Protein AF-S8CX92-F1 (afdb_monomer_lite)

Secondary structure (DSSP, 8-state):
----------PPTTSSHHHHHHHHHHHHHHHHHHHHHHHHTT--HHHHHHHHHIIIIIHHHHHHHHHHHHHHHTT-SHHHHHHHHHHHHHHHHHHHHS-HHHHHHHHHHHHHHHHH-

pLDDT: mean 87.47, std 11.7, range [42.38, 97.62]

Radius of gyration: 27.02 Å; chains: 1; bounding box: 60×30×70 Å

InterPro domains:
  IPR021562 Protein of unknown function DUF3007 [PF11460] (16-111)
  IPR021562 Protein of unknown function DUF3007 [PTHR35734] (5-116)

Organism: NCBI:txid192259

Structure (mmCIF, N/CA/C/O backbone):
data_AF-S8CX92-F1
#
_entry.id   AF-S8CX92-F1
#
loop_
_atom_site.group_PDB
_atom_site.id
_atom_site.type_symbol
_atom_site.label_atom_id
_atom_site.label_alt_id
_atom_site.label_comp_id
_atom_site.label_asym_id
_atom_site.label_entity_id
_atom_site.label_seq_id
_atom_site.pdbx_PDB_ins_code
_atom_site.Cartn_x
_atom_site.Cartn_y
_atom_site.Cartn_z
_atom_site.occupancy
_atom_site.B_iso_or_equiv
_atom_site.auth_seq_id
_atom_site.auth_comp_id
_atom_site.auth_asym_id
_atom_site.auth_atom_id
_atom_site.pdbx_PDB_model_num
ATOM 1 N N . MET A 1 1 ? -6.204 -19.045 41.117 1.00 42.38 1 MET A N 1
ATOM 2 C CA . MET A 1 1 ? -5.283 -18.224 40.301 1.00 42.38 1 MET A CA 1
ATOM 3 C C . MET A 1 1 ? -4.978 -18.985 39.008 1.00 42.38 1 MET A C 1
ATOM 5 O O . MET A 1 1 ? -4.093 -19.826 38.996 1.00 42.38 1 MET A O 1
ATOM 9 N N . LYS A 1 2 ? -5.808 -18.827 37.963 1.00 42.81 2 LYS A N 1
ATOM 10 C CA . LYS A 1 2 ? -5.676 -19.585 36.704 1.00 42.81 2 LYS A CA 1
ATOM 11 C C . LYS A 1 2 ? -4.763 -18.823 35.740 1.00 42.81 2 LYS A C 1
ATOM 13 O O . LYS A 1 2 ? -5.037 -17.679 35.393 1.00 42.81 2 LYS A O 1
ATOM 18 N N . THR A 1 3 ? -3.674 -19.476 35.357 1.00 52.09 3 THR A N 1
ATOM 19 C CA . THR A 1 3 ? -2.633 -19.045 34.421 1.00 52.09 3 THR A CA 1
ATOM 20 C C . THR A 1 3 ? -3.229 -18.493 33.126 1.00 52.09 3 THR A C 1
ATOM 22 O O . THR A 1 3 ? -3.858 -19.229 32.364 1.00 52.09 3 THR A O 1
ATOM 25 N N . LYS A 1 4 ? -3.019 -17.196 32.857 1.00 54.25 4 LYS A N 1
ATOM 26 C CA . LYS A 1 4 ? -3.278 -16.598 31.541 1.00 54.25 4 LYS A CA 1
ATOM 27 C C . LYS A 1 4 ? -2.390 -17.318 30.523 1.00 54.25 4 LYS A C 1
ATOM 29 O O . LYS A 1 4 ? -1.167 -17.277 30.635 1.00 54.25 4 LYS A O 1
ATOM 34 N N . ARG A 1 5 ? -3.003 -18.018 29.565 1.00 58.62 5 ARG A N 1
ATOM 35 C CA . ARG A 1 5 ? -2.295 -18.613 28.424 1.00 58.62 5 ARG A CA 1
ATOM 36 C C . ARG A 1 5 ? -1.519 -17.497 27.722 1.00 58.62 5 ARG A C 1
ATOM 38 O O . ARG A 1 5 ? -2.116 -16.509 27.311 1.00 58.62 5 ARG A O 1
ATOM 45 N N . GLN A 1 6 ? -0.202 -17.659 27.615 1.00 57.94 6 GLN A N 1
ATOM 46 C CA . GLN A 1 6 ? 0.660 -16.819 26.788 1.00 57.94 6 GLN A CA 1
ATOM 47 C C . GLN A 1 6 ? 0.168 -16.922 25.343 1.00 57.94 6 GLN A C 1
ATOM 49 O O . GLN A 1 6 ? 0.392 -17.926 24.666 1.00 57.94 6 GLN A O 1
ATOM 54 N N . GLN A 1 7 ? -0.573 -15.919 24.888 1.00 62.78 7 GLN A N 1
ATOM 55 C CA . GLN A 1 7 ? -1.061 -15.855 23.521 1.00 62.78 7 GLN A CA 1
ATOM 56 C C . GLN A 1 7 ? 0.145 -15.525 22.638 1.00 62.78 7 GLN A C 1
ATOM 58 O O . GLN A 1 7 ? 0.683 -14.423 22.692 1.00 62.78 7 GLN A O 1
ATOM 63 N N . LYS A 1 8 ? 0.644 -16.522 21.900 1.00 62.97 8 LYS A N 1
ATOM 64 C CA . LYS A 1 8 ? 1.798 -16.370 21.009 1.00 62.97 8 LYS A CA 1
ATOM 65 C C . LYS A 1 8 ? 1.433 -15.350 19.928 1.00 62.97 8 LYS A C 1
ATOM 67 O O . LYS A 1 8 ? 0.675 -15.673 19.020 1.00 62.97 8 LYS A O 1
ATOM 72 N N . ILE A 1 9 ? 1.944 -14.125 20.040 1.00 74.25 9 ILE A N 1
ATOM 73 C CA . ILE A 1 9 ? 1.734 -13.079 19.036 1.00 74.25 9 ILE A CA 1
ATOM 74 C C . ILE A 1 9 ? 2.475 -13.511 17.768 1.00 74.25 9 ILE A C 1
ATOM 76 O O . ILE A 1 9 ? 3.704 -13.470 17.704 1.00 74.25 9 ILE A O 1
ATOM 80 N N . THR A 1 10 ? 1.739 -13.985 16.768 1.00 78.31 10 THR A N 1
ATOM 81 C CA . THR A 1 10 ? 2.281 -14.232 15.433 1.00 78.31 10 THR A CA 1
ATOM 82 C C . THR A 1 10 ? 2.345 -12.899 14.703 1.00 78.31 10 THR A C 1
ATOM 84 O O . THR A 1 10 ? 1.311 -12.290 14.444 1.00 78.31 10 THR A O 1
ATOM 87 N N . ILE A 1 11 ? 3.552 -12.426 14.401 1.00 83.56 11 ILE A N 1
ATOM 88 C CA . ILE A 1 11 ? 3.727 -11.203 13.614 1.00 83.56 11 ILE A CA 1
ATOM 89 C C . ILE A 1 11 ? 3.386 -11.525 12.156 1.00 83.56 11 ILE A C 1
ATOM 91 O O . ILE A 1 11 ? 3.980 -12.432 11.569 1.00 83.56 11 ILE A O 1
ATOM 95 N N . SER A 1 12 ? 2.425 -10.793 11.595 1.00 88.44 12 SER A N 1
ATOM 96 C CA . SER A 1 12 ? 2.004 -10.923 10.199 1.00 88.44 12 SER A CA 1
ATOM 97 C C . SER A 1 12 ? 3.098 -10.469 9.228 1.00 88.44 12 SER A C 1
ATOM 99 O O . SER A 1 12 ? 3.931 -9.620 9.558 1.00 88.44 12 SER A O 1
ATOM 101 N N . PHE A 1 13 ? 3.076 -11.020 8.011 1.00 88.44 13 PHE A N 1
ATOM 102 C CA . PHE A 1 13 ? 3.979 -10.614 6.934 1.00 88.44 13 PHE A CA 1
ATOM 103 C C . PHE A 1 13 ? 3.854 -9.110 6.645 1.00 88.44 13 PHE A C 1
ATOM 105 O O . PHE A 1 13 ? 2.749 -8.572 6.606 1.00 88.44 13 PHE A O 1
ATOM 112 N N . GLY A 1 14 ? 4.992 -8.443 6.456 1.00 88.31 14 GLY A N 1
ATOM 113 C CA . GLY A 1 14 ? 5.077 -7.005 6.173 1.00 88.31 14 GLY A CA 1
ATOM 114 C C . GLY A 1 14 ? 5.414 -6.142 7.393 1.00 88.31 14 GLY A C 1
ATOM 115 O O . GLY A 1 14 ? 5.693 -4.958 7.237 1.00 88.31 14 GLY A O 1
ATOM 116 N N . TYR A 1 15 ? 5.459 -6.729 8.594 1.00 90.69 15 TYR A N 1
ATOM 117 C CA . TYR A 1 15 ? 5.774 -6.020 9.844 1.00 90.69 15 TYR A CA 1
ATOM 118 C C . TYR A 1 15 ? 7.162 -6.358 10.410 1.00 90.69 15 TYR A C 1
ATOM 120 O O . TYR A 1 15 ? 7.556 -5.820 11.446 1.00 90.69 15 TYR A O 1
ATOM 128 N N . THR A 1 16 ? 7.933 -7.235 9.753 1.00 94.19 16 THR A N 1
ATOM 129 C CA . THR A 1 16 ? 9.297 -7.585 10.179 1.00 94.19 16 THR A CA 1
ATOM 130 C C . THR A 1 16 ? 10.366 -7.079 9.208 1.00 94.19 16 THR A C 1
ATOM 132 O O . THR A 1 16 ? 10.130 -6.934 8.011 1.00 94.19 16 THR A O 1
ATOM 135 N N . ARG A 1 17 ? 11.593 -6.846 9.706 1.00 95.00 17 ARG A N 1
ATOM 136 C CA . ARG A 1 17 ? 12.726 -6.349 8.892 1.00 95.00 17 ARG A CA 1
ATOM 137 C C . ARG A 1 17 ? 13.043 -7.254 7.697 1.00 95.00 17 ARG A C 1
ATOM 139 O O . ARG A 1 17 ? 13.360 -6.762 6.620 1.00 95.00 17 ARG A O 1
ATOM 146 N N . LYS A 1 18 ? 12.942 -8.573 7.886 1.00 94.62 18 LYS A N 1
ATOM 147 C CA . LYS A 1 18 ? 13.137 -9.556 6.811 1.00 94.62 18 LYS A CA 1
ATOM 148 C C . LYS A 1 18 ? 12.084 -9.407 5.710 1.00 94.62 18 LYS A C 1
ATOM 150 O O . LYS A 1 18 ? 12.431 -9.550 4.547 1.00 94.62 18 LYS A O 1
ATOM 155 N N . ASP A 1 19 ? 10.843 -9.066 6.056 1.00 94.44 19 ASP A N 1
ATOM 156 C CA . ASP A 1 19 ? 9.768 -8.912 5.074 1.00 94.44 19 ASP A CA 1
ATOM 157 C C . ASP A 1 19 ? 10.013 -7.669 4.218 1.00 94.44 19 ASP A C 1
ATOM 159 O O . ASP A 1 19 ? 9.858 -7.728 3.005 1.00 94.44 19 ASP A O 1
ATOM 163 N N . VAL A 1 20 ? 10.494 -6.575 4.825 1.00 94.25 20 VAL A N 1
ATOM 164 C CA . VAL A 1 20 ? 10.900 -5.364 4.089 1.00 94.25 20 VAL A CA 1
ATOM 165 C C . VAL A 1 20 ? 11.998 -5.684 3.073 1.00 94.25 20 VAL A C 1
ATOM 167 O O . VAL A 1 20 ? 11.907 -5.272 1.917 1.00 94.25 20 VAL A O 1
ATOM 170 N N . LEU A 1 21 ? 13.010 -6.460 3.474 1.00 95.94 21 LEU A N 1
ATOM 171 C CA . LEU A 1 21 ? 14.074 -6.891 2.562 1.00 95.94 21 LEU A CA 1
ATOM 172 C C . LEU A 1 21 ? 13.543 -7.807 1.452 1.00 95.94 21 LEU A C 1
ATOM 174 O O . LEU A 1 21 ? 13.891 -7.612 0.291 1.00 95.94 21 LEU A O 1
ATOM 178 N N . LEU A 1 22 ? 12.677 -8.768 1.783 1.00 96.62 22 LEU A N 1
ATOM 179 C CA . LEU A 1 22 ? 12.073 -9.676 0.805 1.00 96.62 22 LEU A CA 1
ATOM 180 C C . LEU A 1 22 ? 11.223 -8.927 -0.225 1.00 96.62 22 LEU A C 1
ATOM 182 O O . LEU A 1 22 ? 11.329 -9.212 -1.414 1.00 96.62 22 LEU A O 1
ATOM 186 N N . ILE A 1 23 ? 10.425 -7.950 0.208 1.00 95.19 23 ILE A N 1
ATOM 187 C CA . ILE A 1 23 ? 9.615 -7.115 -0.685 1.00 95.19 23 ILE A CA 1
ATOM 188 C C . ILE A 1 23 ? 10.519 -6.254 -1.570 1.00 95.19 23 ILE A C 1
ATOM 190 O O . ILE A 1 23 ? 10.305 -6.206 -2.778 1.00 95.19 23 ILE A O 1
ATOM 194 N N . GLY A 1 24 ? 11.549 -5.613 -1.007 1.00 94.50 24 GLY A N 1
ATOM 195 C CA . GLY A 1 24 ? 12.477 -4.780 -1.778 1.00 94.50 24 GLY A CA 1
ATOM 196 C C . GLY A 1 24 ? 13.232 -5.568 -2.852 1.00 94.50 24 GLY A C 1
ATOM 197 O O . GLY A 1 24 ? 13.293 -5.150 -4.011 1.00 94.50 24 GLY A O 1
ATOM 198 N N . ILE A 1 25 ? 13.752 -6.746 -2.492 1.00 97.44 25 ILE A N 1
ATOM 199 C CA . ILE A 1 25 ? 14.418 -7.651 -3.438 1.00 97.44 25 ILE A CA 1
ATOM 200 C C . ILE A 1 25 ?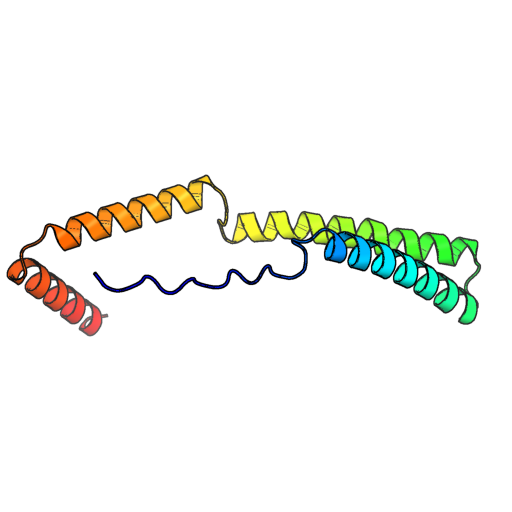 13.414 -8.162 -4.473 1.00 97.44 25 ILE A C 1
ATOM 202 O O . ILE A 1 25 ? 13.692 -8.101 -5.668 1.00 97.44 25 ILE A O 1
ATOM 206 N N . GLY A 1 26 ? 12.235 -8.612 -4.038 1.00 96.44 26 GLY A N 1
AT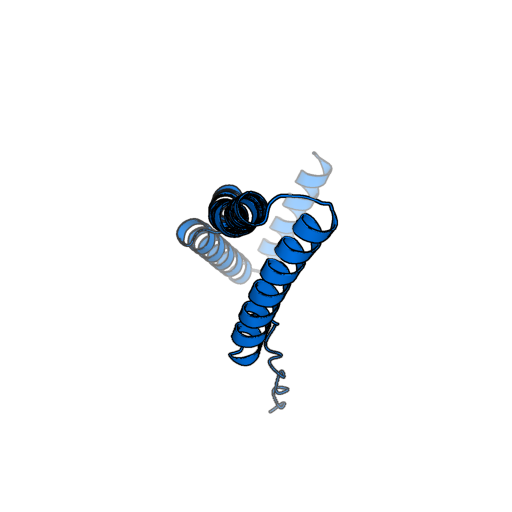OM 207 C CA . GLY A 1 26 ? 11.187 -9.117 -4.923 1.00 96.44 26 GLY A CA 1
ATOM 208 C C . GLY A 1 26 ? 10.739 -8.083 -5.953 1.00 96.44 26 GLY A C 1
ATOM 209 O O . GLY A 1 26 ? 10.652 -8.398 -7.136 1.00 96.44 26 GLY A O 1
ATOM 210 N N . LEU A 1 27 ? 10.538 -6.832 -5.534 1.00 95.50 27 LEU A N 1
ATOM 211 C CA . LEU A 1 27 ? 10.172 -5.729 -6.422 1.00 95.50 27 LEU A CA 1
ATOM 212 C C . LEU A 1 27 ? 11.287 -5.411 -7.429 1.00 95.50 27 LEU A C 1
ATOM 214 O O . LEU A 1 27 ? 11.010 -5.181 -8.605 1.00 95.50 27 LEU A O 1
ATOM 218 N N . THR A 1 28 ? 12.546 -5.446 -6.986 1.00 95.19 28 THR A N 1
ATOM 219 C CA . THR A 1 28 ? 13.707 -5.221 -7.860 1.00 95.19 28 THR A CA 1
ATOM 220 C C . THR A 1 28 ? 13.812 -6.316 -8.920 1.00 95.19 28 THR A C 1
ATOM 222 O O . THR A 1 28 ? 13.918 -6.021 -10.110 1.00 95.19 28 THR A O 1
ATOM 225 N N . VAL A 1 29 ? 13.720 -7.583 -8.505 1.00 97.62 29 VAL A N 1
ATOM 226 C CA . VAL A 1 29 ? 13.738 -8.735 -9.415 1.00 97.62 29 VAL A CA 1
ATOM 227 C C . VAL A 1 29 ? 12.559 -8.673 -10.383 1.00 97.62 29 VAL A C 1
ATOM 229 O O . VAL A 1 29 ? 12.753 -8.901 -11.572 1.00 97.62 29 VAL A O 1
ATOM 232 N N . ALA A 1 30 ? 11.364 -8.306 -9.915 1.00 96.38 30 ALA A N 1
ATOM 233 C CA . ALA A 1 30 ? 10.191 -8.144 -10.769 1.00 96.38 30 ALA A CA 1
ATOM 234 C C . ALA A 1 30 ? 10.395 -7.058 -11.839 1.00 96.38 30 ALA A C 1
ATOM 236 O O . ALA A 1 30 ? 10.053 -7.278 -12.998 1.00 96.38 30 ALA A O 1
ATOM 237 N N . GLY A 1 31 ? 10.996 -5.917 -11.485 1.00 95.88 31 GLY A N 1
ATOM 238 C CA . GLY A 1 31 ? 11.311 -4.858 -12.447 1.00 95.88 31 GLY A CA 1
ATOM 239 C C . GLY A 1 31 ? 12.333 -5.284 -13.498 1.00 95.88 31 GLY A C 1
ATOM 240 O O . GLY A 1 31 ? 12.127 -5.049 -14.688 1.00 95.88 31 GLY A O 1
ATOM 241 N N . VAL A 1 32 ? 13.401 -5.971 -13.080 1.00 95.88 32 VAL A N 1
ATOM 242 C CA . VAL A 1 32 ? 14.403 -6.523 -14.006 1.00 95.88 32 VAL A CA 1
ATOM 243 C C . VAL A 1 32 ? 13.773 -7.574 -14.919 1.00 95.88 32 VAL A C 1
ATOM 245 O O . VAL A 1 32 ? 13.936 -7.497 -16.132 1.00 95.88 32 VAL A O 1
ATOM 248 N N . ALA A 1 33 ? 13.002 -8.508 -14.359 1.00 96.94 33 ALA A N 1
ATOM 249 C CA . ALA A 1 33 ? 12.319 -9.547 -15.121 1.00 96.94 33 ALA A CA 1
ATOM 250 C C . ALA A 1 33 ? 11.332 -8.957 -16.138 1.00 96.94 33 ALA A C 1
ATOM 252 O O . ALA A 1 33 ? 11.278 -9.418 -17.274 1.00 96.94 33 ALA A O 1
ATOM 253 N N . MET A 1 34 ? 10.594 -7.909 -15.763 1.00 96.25 34 MET A N 1
ATOM 254 C CA . MET A 1 34 ? 9.686 -7.206 -16.670 1.00 96.25 34 MET A CA 1
ATOM 255 C C . MET A 1 34 ? 10.445 -6.528 -17.815 1.00 96.25 34 MET A C 1
ATOM 257 O O . MET A 1 34 ? 10.055 -6.687 -18.970 1.00 96.25 34 MET A O 1
ATOM 261 N N . LYS A 1 35 ? 11.551 -5.828 -17.520 1.00 96.38 35 LYS A N 1
ATOM 262 C CA . LYS A 1 35 ? 12.405 -5.210 -18.548 1.00 96.38 35 LYS A CA 1
ATOM 263 C C . LYS A 1 35 ? 12.952 -6.259 -19.514 1.00 96.38 35 LYS A C 1
ATOM 265 O O . LYS A 1 35 ? 12.774 -6.126 -20.719 1.00 96.38 35 LYS A O 1
ATOM 270 N N . SER A 1 36 ? 13.568 -7.317 -18.989 1.00 95.94 36 SER A N 1
ATOM 271 C CA . SER A 1 36 ? 14.131 -8.398 -19.802 1.00 95.94 36 SER A CA 1
ATOM 272 C C . SER A 1 36 ? 13.063 -9.145 -20.603 1.00 95.94 36 SER A C 1
ATOM 274 O O . SER A 1 36 ? 13.315 -9.528 -21.739 1.00 95.94 36 SER A O 1
ATOM 276 N N . GLY A 1 37 ? 11.859 -9.318 -20.050 1.00 96.25 37 GLY A N 1
ATOM 277 C CA . GLY A 1 37 ? 10.723 -9.896 -20.767 1.00 96.25 37 GLY A CA 1
ATOM 278 C C . GLY A 1 37 ? 10.268 -9.030 -21.943 1.00 96.25 37 GLY A C 1
ATOM 279 O O . GLY A 1 37 ? 10.037 -9.553 -23.027 1.00 96.25 37 GLY A O 1
ATOM 280 N N . LEU A 1 38 ? 10.193 -7.709 -21.761 1.00 96.25 38 LEU A N 1
ATOM 281 C CA . LEU A 1 38 ? 9.870 -6.766 -22.839 1.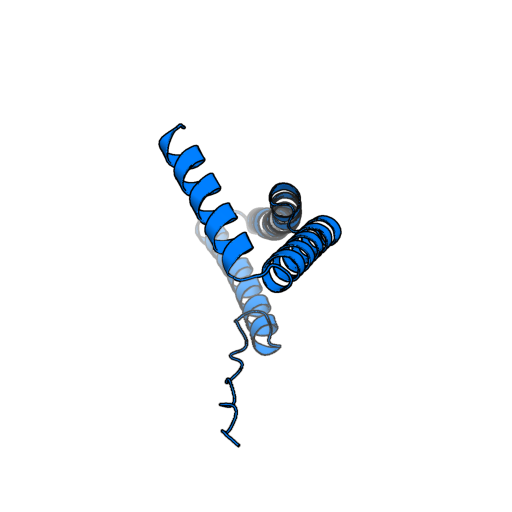00 96.25 38 LEU A CA 1
ATOM 282 C C . LEU A 1 38 ? 10.945 -6.765 -23.936 1.00 96.25 38 LEU A C 1
ATOM 284 O O . LEU A 1 38 ? 10.611 -6.825 -25.117 1.00 96.25 38 LEU A O 1
ATOM 288 N N . GLU A 1 39 ? 12.222 -6.760 -23.557 1.00 96.19 39 GLU A N 1
ATOM 289 C CA . GLU A 1 39 ? 13.341 -6.846 -24.506 1.00 96.19 39 GLU A CA 1
ATOM 290 C C . GLU A 1 39 ? 13.330 -8.162 -25.291 1.00 96.19 39 GLU A C 1
ATOM 292 O O . GLU A 1 39 ? 13.539 -8.161 -26.502 1.00 96.19 39 GLU A O 1
ATOM 297 N N . TYR A 1 40 ? 13.015 -9.284 -24.635 1.00 95.94 40 TYR A N 1
ATOM 298 C CA . TYR A 1 40 ? 12.873 -10.584 -25.296 1.00 95.94 40 TYR A CA 1
ATOM 299 C C . TYR A 1 40 ? 11.747 -10.597 -26.341 1.00 95.94 40 TYR A C 1
ATOM 301 O O . TYR A 1 40 ? 11.862 -11.256 -27.371 1.00 95.94 40 TYR A O 1
ATOM 309 N N . LEU A 1 41 ? 10.678 -9.831 -26.109 1.00 95.75 41 LEU A N 1
ATOM 310 C CA . LEU A 1 41 ? 9.582 -9.639 -27.063 1.00 95.75 41 LEU A CA 1
ATOM 311 C C . LEU A 1 41 ? 9.923 -8.645 -28.192 1.00 95.75 41 LEU A C 1
ATOM 313 O O . LEU A 1 41 ? 9.073 -8.374 -29.038 1.00 95.75 41 LEU A O 1
ATOM 317 N N . GLY A 1 42 ? 11.152 -8.119 -28.230 1.00 94.25 42 GLY A N 1
ATOM 318 C CA . GLY A 1 42 ? 11.646 -7.227 -29.280 1.00 94.25 42 GLY A CA 1
ATOM 319 C C . GLY A 1 42 ? 11.420 -5.738 -29.015 1.00 94.25 42 GLY A C 1
ATOM 320 O O . GLY A 1 42 ? 11.591 -4.933 -29.929 1.00 94.25 42 GLY A O 1
ATOM 321 N N . VAL A 1 43 ? 11.034 -5.352 -27.794 1.00 95.81 43 VAL A N 1
ATOM 322 C CA . VAL A 1 43 ? 10.930 -3.936 -27.411 1.00 95.81 43 VAL A CA 1
ATOM 323 C C . VAL A 1 43 ? 12.330 -3.352 -27.235 1.00 95.81 43 VAL A C 1
ATOM 325 O O . VAL A 1 43 ? 13.193 -3.963 -26.605 1.00 95.81 43 VAL A O 1
ATOM 328 N N . ASP A 1 44 ? 12.548 -2.147 -27.762 1.00 96.44 44 ASP A N 1
ATOM 329 C CA . ASP A 1 44 ? 13.809 -1.427 -27.591 1.00 96.44 44 ASP A CA 1
ATOM 330 C C . ASP A 1 44 ? 14.150 -1.231 -26.092 1.00 96.44 44 ASP A C 1
ATOM 332 O O . ASP A 1 44 ? 13.259 -0.877 -25.310 1.00 96.44 44 ASP A O 1
ATOM 336 N N . PRO 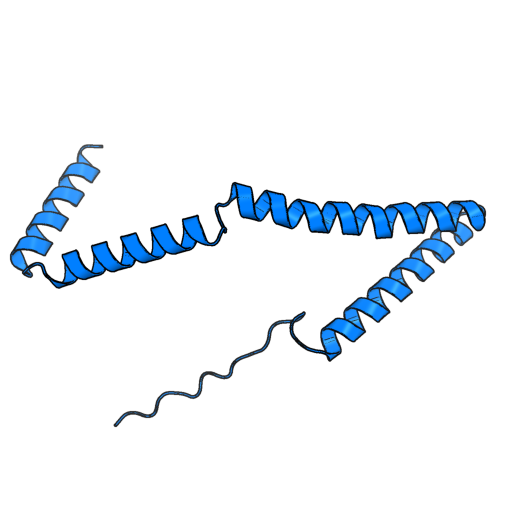A 1 45 ? 15.417 -1.406 -25.665 1.00 94.06 45 PRO A N 1
ATOM 337 C CA . PRO A 1 45 ? 15.802 -1.316 -24.255 1.00 94.06 45 PRO A CA 1
ATOM 338 C C . PRO A 1 45 ? 15.431 0.002 -23.561 1.00 94.06 45 PRO A C 1
ATOM 340 O O . PRO A 1 45 ? 15.103 0.000 -22.369 1.00 94.06 45 PRO A O 1
ATOM 343 N N . LEU A 1 46 ? 15.466 1.133 -24.279 1.00 95.44 46 LEU A N 1
ATOM 344 C CA . LEU A 1 46 ? 15.102 2.436 -23.721 1.00 95.44 46 LEU A CA 1
ATOM 345 C C . LEU A 1 46 ? 13.589 2.519 -23.496 1.00 95.44 46 LEU A C 1
ATOM 347 O O . LEU A 1 46 ? 13.132 2.967 -22.442 1.00 95.44 46 LEU A O 1
ATOM 351 N N . GLN A 1 47 ? 12.803 2.038 -24.460 1.00 95.50 47 GLN A N 1
ATOM 352 C CA . GLN A 1 47 ? 11.346 1.982 -24.335 1.00 95.50 47 GLN A CA 1
ATOM 353 C C . GLN A 1 47 ? 10.905 0.996 -23.248 1.00 95.50 47 GLN A C 1
ATOM 355 O O . GLN A 1 47 ? 10.039 1.334 -22.439 1.00 95.50 47 GLN A O 1
ATOM 360 N N . ALA A 1 48 ? 11.534 -0.179 -23.171 1.00 95.94 48 ALA A N 1
ATOM 361 C CA . ALA A 1 48 ? 11.277 -1.171 -22.130 1.00 95.94 48 ALA A CA 1
ATOM 362 C C . ALA A 1 48 ? 11.523 -0.585 -20.730 1.00 95.94 48 ALA A C 1
ATOM 364 O O . ALA A 1 48 ? 10.696 -0.756 -19.834 1.00 95.94 48 ALA A O 1
ATOM 365 N N . GLY A 1 49 ? 12.609 0.177 -20.557 1.00 94.81 49 GLY A N 1
ATOM 366 C CA . GLY A 1 49 ? 12.890 0.904 -19.317 1.00 94.81 49 GLY A CA 1
ATOM 367 C C . GLY A 1 49 ? 11.781 1.890 -18.933 1.00 94.81 49 GLY A C 1
ATOM 368 O O . GLY A 1 49 ? 11.303 1.864 -17.798 1.00 94.81 49 GLY A O 1
ATOM 369 N N . ASN A 1 50 ? 11.316 2.705 -19.883 1.00 95.94 50 ASN A N 1
ATOM 370 C CA . ASN A 1 50 ? 10.240 3.673 -19.643 1.00 95.94 50 ASN A CA 1
ATOM 371 C C . ASN A 1 50 ? 8.920 2.996 -19.248 1.00 95.94 50 ASN A C 1
ATOM 373 O O . ASN A 1 50 ? 8.237 3.467 -18.339 1.00 95.94 50 ASN A O 1
ATOM 377 N N . VAL A 1 51 ? 8.570 1.882 -19.900 1.00 95.50 51 VAL A N 1
ATOM 378 C CA . VAL A 1 51 ? 7.362 1.108 -19.574 1.00 95.50 51 VAL A CA 1
ATOM 379 C C . VAL A 1 51 ? 7.449 0.548 -18.159 1.00 95.50 51 VAL A C 1
ATOM 381 O O . VAL A 1 51 ? 6.509 0.714 -17.384 1.00 95.50 51 VAL A O 1
ATOM 384 N N . VAL A 1 52 ? 8.579 -0.060 -17.789 1.00 95.81 52 VAL A N 1
ATOM 385 C CA . VAL A 1 52 ? 8.789 -0.599 -16.435 1.00 95.81 52 VAL A CA 1
ATOM 386 C C . VAL A 1 52 ? 8.699 0.508 -15.388 1.00 95.81 52 VAL 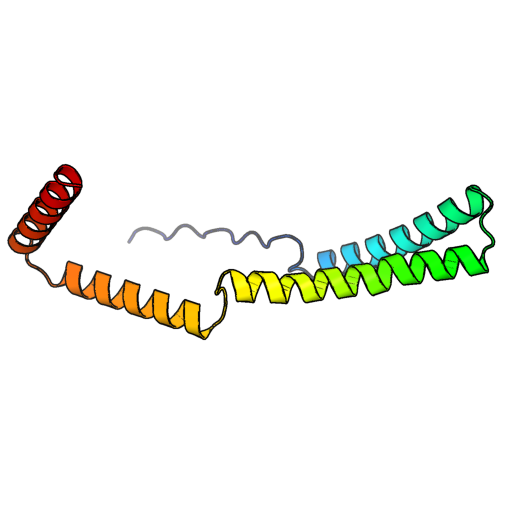A C 1
ATOM 388 O O . VAL A 1 52 ? 8.037 0.329 -14.366 1.00 95.81 52 VAL A O 1
ATOM 391 N N . GLN A 1 53 ? 9.310 1.667 -15.646 1.00 94.31 53 GLN A N 1
ATOM 392 C CA . GLN A 1 53 ? 9.227 2.816 -14.748 1.00 94.31 53 GLN A CA 1
ATOM 393 C C . GLN A 1 53 ? 7.787 3.305 -14.592 1.00 94.31 53 GLN A C 1
ATOM 395 O O . GLN A 1 53 ? 7.347 3.534 -13.466 1.00 94.31 53 GLN A O 1
ATOM 400 N N . LEU A 1 54 ? 7.047 3.442 -15.695 1.00 95.69 54 LEU A N 1
ATOM 401 C CA . LEU A 1 54 ? 5.647 3.843 -15.651 1.00 95.69 54 LEU A CA 1
ATOM 402 C C . LEU A 1 54 ? 4.845 2.826 -14.839 1.00 95.69 54 LEU A C 1
ATOM 404 O O . LEU A 1 54 ? 4.226 3.201 -13.855 1.00 95.69 54 LEU A O 1
ATOM 408 N N . VAL A 1 55 ? 4.919 1.537 -15.161 1.00 95.44 55 VAL A N 1
ATOM 409 C CA . VAL A 1 55 ? 4.150 0.497 -14.464 1.00 95.44 55 VAL A CA 1
ATOM 410 C C . VAL A 1 55 ? 4.480 0.441 -12.973 1.00 95.44 55 VAL A C 1
ATOM 412 O O . VAL A 1 55 ? 3.565 0.465 -12.152 1.00 95.44 55 VAL A O 1
ATOM 415 N N . LEU A 1 56 ? 5.760 0.396 -12.599 1.00 94.69 56 LEU A N 1
ATOM 416 C CA . LEU A 1 56 ? 6.144 0.252 -11.196 1.00 94.69 56 LEU A CA 1
ATOM 417 C C . LEU A 1 56 ? 5.908 1.536 -10.403 1.00 94.69 56 LEU A C 1
ATOM 419 O O . LEU A 1 56 ? 5.268 1.488 -9.358 1.00 94.69 56 LEU A O 1
ATOM 423 N N . VAL A 1 57 ? 6.382 2.691 -10.873 1.00 93.38 57 VAL A N 1
ATOM 424 C CA . VAL A 1 57 ? 6.287 3.941 -10.101 1.00 93.38 57 VAL A CA 1
ATOM 425 C C . VAL A 1 57 ? 4.857 4.464 -10.095 1.00 93.38 57 VAL A C 1
ATOM 427 O O . VAL A 1 57 ? 4.324 4.775 -9.028 1.00 93.38 57 VAL A O 1
ATOM 430 N N . PHE A 1 58 ? 4.209 4.537 -11.260 1.00 94.94 58 PHE A N 1
ATOM 431 C CA . PHE A 1 58 ? 2.830 5.012 -11.335 1.00 94.94 58 PHE A CA 1
ATOM 432 C C . PHE A 1 58 ? 1.880 4.008 -10.685 1.00 94.94 58 PHE A C 1
ATOM 434 O O . PHE A 1 58 ? 1.033 4.410 -9.892 1.00 94.94 58 PHE A O 1
ATOM 441 N N . GLY A 1 59 ? 2.061 2.707 -10.931 1.00 94.94 59 GLY A N 1
ATOM 442 C CA . GLY A 1 59 ? 1.245 1.659 -10.318 1.00 94.94 59 GLY A CA 1
ATOM 443 C C . GLY A 1 59 ? 1.343 1.649 -8.793 1.00 94.94 59 GLY A C 1
ATOM 444 O O . GLY A 1 59 ? 0.312 1.621 -8.122 1.00 94.94 59 GLY A O 1
ATOM 445 N N . LEU A 1 60 ? 2.551 1.757 -8.228 1.00 94.88 60 LEU A N 1
ATOM 446 C CA . LEU A 1 60 ? 2.728 1.874 -6.776 1.00 94.88 60 LEU A CA 1
ATOM 447 C C . LEU A 1 60 ? 2.135 3.171 -6.228 1.00 94.88 60 LEU A C 1
ATOM 449 O O . LEU A 1 60 ? 1.522 3.148 -5.167 1.00 94.88 60 LEU A O 1
ATOM 453 N N . THR A 1 61 ? 2.277 4.287 -6.943 1.00 95.62 61 THR A N 1
ATOM 454 C CA . THR A 1 61 ? 1.722 5.580 -6.518 1.00 95.62 61 THR A CA 1
ATOM 455 C C . THR A 1 61 ? 0.197 5.543 -6.482 1.00 95.62 61 THR A C 1
ATOM 457 O O . THR A 1 61 ? -0.407 5.879 -5.466 1.00 95.62 61 THR A O 1
ATOM 460 N N . VAL A 1 62 ? -0.434 5.078 -7.563 1.00 96.44 62 VAL A N 1
ATOM 461 C CA . VAL A 1 62 ? -1.892 4.928 -7.654 1.00 96.44 62 VAL A CA 1
ATOM 462 C C . VAL A 1 62 ? -2.387 3.916 -6.626 1.00 96.44 62 VAL A C 1
ATOM 464 O O . VAL A 1 62 ? -3.339 4.201 -5.904 1.00 96.44 62 VAL A O 1
ATOM 467 N N . GLY A 1 63 ? -1.714 2.770 -6.501 1.00 95.19 63 GLY A N 1
ATOM 468 C CA . GLY A 1 63 ? -2.020 1.764 -5.489 1.00 95.19 63 GLY A CA 1
ATOM 469 C C . GLY A 1 63 ? -1.954 2.346 -4.078 1.00 95.19 63 GLY A C 1
ATOM 470 O O . GLY A 1 63 ? -2.908 2.218 -3.315 1.00 95.19 63 GLY A O 1
ATOM 471 N N . TRP A 1 64 ? -0.889 3.072 -3.747 1.00 94.44 64 TRP A N 1
ATOM 472 C CA . TRP A 1 64 ? -0.721 3.693 -2.437 1.00 94.44 64 TRP A CA 1
ATOM 473 C C . TRP A 1 64 ? -1.782 4.761 -2.150 1.00 94.44 64 TRP A C 1
ATOM 475 O O . TRP A 1 64 ? -2.411 4.722 -1.092 1.00 94.44 64 TRP A O 1
ATOM 485 N N . ILE A 1 65 ? -2.062 5.658 -3.098 1.00 96.38 65 ILE A N 1
ATOM 486 C CA . ILE A 1 65 ? -3.108 6.684 -2.952 1.00 96.38 65 ILE A CA 1
ATOM 487 C C . ILE A 1 65 ? -4.493 6.040 -2.827 1.00 96.38 65 ILE A C 1
ATOM 489 O O . ILE A 1 65 ? -5.302 6.482 -2.010 1.00 96.38 65 ILE A O 1
ATOM 493 N N . SER A 1 66 ? -4.763 4.960 -3.566 1.00 95.75 66 SER A N 1
ATOM 494 C CA . SER A 1 66 ? -6.039 4.246 -3.466 1.00 95.75 66 SER A CA 1
ATOM 495 C C . SER A 1 66 ? -6.307 3.758 -2.040 1.00 95.75 66 SER A C 1
ATOM 497 O O . SER A 1 66 ? -7.437 3.862 -1.568 1.00 95.75 66 SER A O 1
ATOM 499 N N . THR A 1 67 ? -5.269 3.351 -1.292 1.00 93.75 67 THR A N 1
ATOM 500 C CA . THR A 1 67 ? -5.425 2.964 0.123 1.00 93.75 67 THR A CA 1
ATOM 501 C C . THR A 1 67 ? -5.950 4.109 0.988 1.00 93.75 67 THR A C 1
ATOM 503 O O . THR A 1 67 ? -6.655 3.875 1.967 1.00 93.75 67 THR A O 1
ATOM 506 N N . TYR A 1 68 ? -5.625 5.361 0.655 1.00 91.56 68 TYR A N 1
ATOM 507 C CA . TYR A 1 68 ? -6.166 6.522 1.353 1.00 91.56 68 TYR A CA 1
ATOM 508 C C . TYR A 1 68 ? -7.649 6.705 1.032 1.00 91.56 68 TYR A C 1
ATOM 510 O O . TYR A 1 68 ? -8.450 6.852 1.951 1.00 91.56 68 TYR A O 1
ATOM 518 N N . ILE A 1 69 ? -8.019 6.613 -0.249 1.00 93.31 69 ILE A N 1
ATOM 519 C CA . ILE A 1 69 ? -9.414 6.729 -0.693 1.00 93.31 69 ILE A CA 1
ATOM 520 C C . ILE A 1 69 ? -10.282 5.670 -0.004 1.00 93.31 69 ILE A C 1
ATOM 522 O O . ILE A 1 69 ? -11.283 6.023 0.611 1.00 93.31 69 ILE A O 1
ATOM 526 N N . PHE A 1 70 ? -9.869 4.397 -0.012 1.00 92.50 70 PHE A N 1
ATOM 527 C CA . PHE A 1 70 ? -10.622 3.321 0.642 1.00 92.50 70 PHE A CA 1
ATOM 528 C C . PHE A 1 70 ? -10.795 3.543 2.147 1.00 92.50 70 PHE A C 1
ATOM 530 O O . PHE A 1 70 ? -11.899 3.382 2.663 1.00 92.50 70 PHE A O 1
ATOM 537 N N . ARG A 1 71 ? -9.741 3.967 2.857 1.00 91.06 71 ARG A N 1
ATOM 538 C CA . ARG A 1 71 ? -9.840 4.270 4.294 1.00 91.06 71 ARG A CA 1
ATOM 539 C C . ARG A 1 71 ? -10.812 5.411 4.580 1.00 91.06 71 ARG A C 1
ATOM 541 O O . ARG A 1 71 ? -11.572 5.338 5.543 1.00 91.06 71 ARG A O 1
ATOM 548 N N . VAL A 1 72 ? -10.803 6.452 3.748 1.00 90.31 72 VAL A N 1
ATOM 549 C CA . VAL A 1 72 ? -11.734 7.581 3.873 1.00 90.31 72 VAL A CA 1
ATOM 550 C C . VAL A 1 72 ? -13.168 7.134 3.588 1.00 90.31 72 VAL A C 1
ATOM 552 O O . VAL A 1 72 ? -14.052 7.398 4.401 1.00 90.31 72 VAL A O 1
ATOM 555 N N . SER A 1 73 ? -13.404 6.408 2.492 1.00 89.62 73 SER A 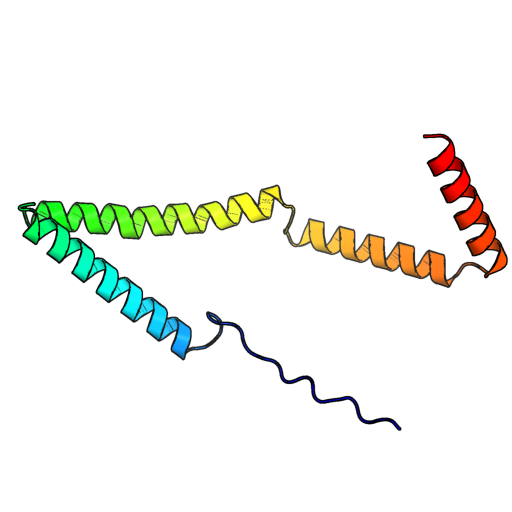N 1
ATOM 556 C CA . SER A 1 73 ? -14.731 5.899 2.122 1.00 89.62 73 SER A CA 1
ATOM 557 C C . SER A 1 73 ? -15.323 4.969 3.183 1.00 89.62 73 SER A C 1
ATOM 559 O O . SER A 1 73 ? -16.499 5.095 3.516 1.00 89.62 73 SER A O 1
ATOM 561 N N . ASN A 1 74 ? -14.505 4.095 3.774 1.00 89.31 74 ASN A N 1
ATOM 562 C CA . ASN A 1 74 ? -14.929 3.169 4.827 1.00 89.31 74 ASN A CA 1
ATOM 563 C C . ASN A 1 74 ? -14.995 3.812 6.223 1.00 89.31 74 ASN A C 1
ATOM 565 O O . ASN A 1 74 ? -15.275 3.123 7.204 1.00 89.31 74 ASN A O 1
ATOM 569 N N . LYS A 1 75 ? -14.731 5.122 6.344 1.00 84.19 75 LYS A N 1
ATOM 570 C CA . LYS A 1 75 ? -14.643 5.837 7.629 1.00 84.19 75 LYS A CA 1
ATOM 571 C C . LYS A 1 75 ? -13.663 5.184 8.615 1.00 84.19 75 LYS A C 1
ATOM 573 O O . LYS A 1 75 ? -13.815 5.310 9.829 1.00 84.19 75 LYS A O 1
ATOM 578 N N . GLU A 1 76 ? -12.612 4.541 8.115 1.00 80.50 76 GLU A N 1
ATOM 579 C CA . GLU A 1 76 ? -11.498 4.017 8.915 1.00 80.50 76 GLU A CA 1
ATOM 580 C C . GLU A 1 76 ? -10.509 5.134 9.266 1.00 80.50 76 GLU A C 1
ATOM 582 O O . GLU A 1 76 ? -9.294 5.020 9.104 1.00 80.50 76 GLU A O 1
ATOM 587 N N . MET A 1 77 ? -11.057 6.263 9.708 1.00 87.56 77 MET A N 1
ATOM 588 C CA . MET A 1 77 ? -10.317 7.442 10.126 1.00 87.56 77 MET A CA 1
ATOM 589 C C . MET A 1 77 ? -10.408 7.600 11.631 1.00 87.56 77 MET A C 1
ATOM 591 O O . MET A 1 77 ? -11.422 7.260 12.239 1.00 87.56 77 MET A O 1
ATOM 595 N N . THR A 1 78 ? -9.354 8.166 12.215 1.00 87.56 78 THR A N 1
ATOM 596 C CA . THR A 1 78 ? -9.165 8.241 13.666 1.00 87.56 78 THR A CA 1
ATOM 597 C C . THR A 1 78 ? -10.396 8.777 14.392 1.00 87.56 78 THR A C 1
ATOM 599 O O . THR A 1 78 ? -10.872 8.133 15.316 1.00 87.56 78 THR A O 1
ATOM 602 N N . TYR A 1 79 ? -10.966 9.900 13.945 1.00 87.69 79 TYR A N 1
ATOM 603 C CA . TYR A 1 79 ? -12.138 10.490 14.600 1.00 87.69 79 TYR A CA 1
ATOM 604 C C . TYR A 1 79 ? -13.395 9.612 14.493 1.00 87.69 79 TYR A C 1
ATOM 606 O O . TYR A 1 79 ? -14.090 9.405 15.482 1.00 87.69 79 TYR A O 1
ATOM 614 N N . ALA A 1 80 ? -13.675 9.057 13.312 1.00 86.19 80 ALA A N 1
ATOM 615 C CA . ALA A 1 80 ? -14.850 8.213 13.102 1.00 86.19 80 ALA A CA 1
ATOM 616 C C . ALA A 1 80 ? -14.766 6.890 13.884 1.00 86.19 80 ALA A C 1
ATOM 618 O O . ALA A 1 80 ? -15.781 6.410 14.384 1.00 86.19 80 ALA A O 1
ATOM 619 N N . GLN A 1 81 ? -13.564 6.320 14.016 1.00 87.75 81 GLN A N 1
ATOM 620 C CA . GLN A 1 81 ? -13.317 5.157 14.870 1.00 87.75 81 GLN A CA 1
ATOM 621 C C . GLN A 1 81 ? -13.470 5.516 16.349 1.00 87.75 81 GLN A C 1
ATOM 623 O O . GLN A 1 81 ? -14.216 4.855 17.058 1.00 87.75 81 GLN A O 1
ATOM 628 N N . GLN A 1 82 ? -12.844 6.605 16.798 1.00 90.12 82 GLN A N 1
ATOM 629 C CA . GLN A 1 82 ? -12.944 7.063 18.185 1.00 90.12 82 GLN A CA 1
ATOM 630 C C . GLN A 1 82 ? -14.386 7.339 18.614 1.00 90.12 82 GLN A C 1
ATOM 632 O O . GLN A 1 82 ? -14.760 6.969 19.724 1.00 90.12 82 GLN A O 1
ATOM 637 N N . LEU A 1 83 ? -15.185 7.980 17.754 1.00 92.38 83 LEU A N 1
ATOM 638 C CA . LEU A 1 83 ? -16.586 8.269 18.043 1.00 92.38 83 LEU A CA 1
ATOM 639 C C . LEU A 1 83 ? -17.399 6.979 18.192 1.00 92.38 83 LEU A C 1
ATOM 641 O O . LEU A 1 83 ? -18.068 6.809 19.205 1.00 92.38 83 LEU A O 1
ATOM 645 N N . ARG A 1 84 ? -17.273 6.044 17.243 1.00 89.56 84 ARG A N 1
ATOM 646 C CA . ARG A 1 84 ? -17.918 4.724 17.326 1.00 89.56 84 ARG A CA 1
ATOM 647 C C . ARG A 1 84 ? -17.519 3.963 18.587 1.00 89.56 84 ARG A C 1
ATOM 649 O O . ARG A 1 84 ? -18.386 3.474 19.299 1.00 89.56 84 ARG A O 1
ATOM 656 N N . ASP A 1 85 ? -16.223 3.895 18.880 1.00 92.56 85 ASP A N 1
ATOM 657 C CA . ASP A 1 85 ? -15.710 3.183 20.052 1.00 92.56 85 ASP A CA 1
ATOM 658 C C . ASP A 1 85 ? -16.204 3.825 21.358 1.00 92.56 85 ASP A C 1
ATOM 660 O O . ASP A 1 85 ? -16.417 3.142 22.360 1.00 92.56 85 ASP A O 1
ATOM 664 N N . TYR A 1 86 ? -16.359 5.152 21.373 1.00 93.12 86 TYR A N 1
ATOM 665 C CA . TYR A 1 86 ? -16.931 5.879 22.499 1.00 93.12 86 TYR A CA 1
ATOM 666 C C . TYR A 1 86 ? -18.425 5.580 22.660 1.00 93.12 86 TYR A C 1
ATOM 668 O O . TYR A 1 86 ? -18.850 5.220 23.756 1.00 93.12 86 TYR A O 1
ATOM 676 N N . GLU A 1 87 ? -19.205 5.681 21.583 1.00 92.50 87 GLU A N 1
ATOM 677 C CA . GLU A 1 87 ? -20.641 5.384 21.574 1.00 92.50 87 GLU A CA 1
ATOM 678 C C . GLU A 1 87 ? -20.921 3.942 22.012 1.00 92.50 87 GLU A C 1
ATOM 680 O O . GLU A 1 87 ? -21.778 3.715 22.866 1.00 92.50 87 GLU A O 1
ATOM 685 N N . GLU A 1 88 ? -20.152 2.976 21.506 1.00 92.12 88 GLU A N 1
ATOM 686 C CA . GLU A 1 88 ? -20.270 1.565 21.873 1.00 92.12 88 GLU A CA 1
ATOM 687 C C . GLU A 1 88 ? -19.993 1.348 23.366 1.00 92.12 88 GLU A C 1
ATOM 689 O O . GLU A 1 88 ? -20.780 0.703 24.060 1.00 92.12 88 GLU A O 1
ATOM 694 N N . LYS A 1 89 ? -18.921 1.947 23.899 1.00 93.50 89 LYS A N 1
ATOM 695 C CA . LYS A 1 89 ? -18.598 1.864 25.333 1.00 93.50 89 LYS A CA 1
ATOM 696 C C . LYS A 1 89 ? -19.660 2.519 26.207 1.00 93.50 89 LYS A C 1
ATOM 698 O O . LYS A 1 89 ? -19.978 1.997 27.274 1.00 93.50 89 LYS A O 1
ATOM 703 N N . VAL A 1 90 ? -20.203 3.660 25.785 1.00 92.38 90 VAL A N 1
ATOM 704 C CA . VAL A 1 90 ? -21.284 4.336 26.512 1.00 92.38 90 VAL A CA 1
ATOM 705 C C . VAL A 1 90 ? -22.536 3.466 26.510 1.00 92.38 90 VAL A C 1
ATOM 707 O O . VAL A 1 90 ? -23.129 3.278 27.570 1.00 92.38 90 VAL A O 1
ATOM 710 N N . MET A 1 91 ? -22.908 2.887 25.367 1.00 90.75 91 MET A N 1
ATOM 711 C CA . MET A 1 91 ? -24.061 1.994 25.264 1.00 90.75 91 MET A CA 1
ATOM 712 C C . MET A 1 91 ? -23.893 0.748 26.139 1.00 90.75 91 MET A C 1
ATOM 714 O O . MET A 1 91 ? -24.785 0.425 26.918 1.00 90.75 91 MET A O 1
ATOM 718 N N . GLN A 1 92 ? -22.724 0.104 26.104 1.00 90.19 92 GLN A N 1
ATOM 719 C CA . GLN A 1 92 ? -22.406 -1.016 26.996 1.00 90.19 92 GLN A CA 1
ATOM 720 C C . GLN A 1 92 ? -22.549 -0.622 28.467 1.00 90.19 92 GLN A C 1
ATOM 722 O O . GLN A 1 92 ? -23.190 -1.334 29.233 1.00 90.19 92 GLN A O 1
ATOM 727 N N . LYS A 1 93 ? -22.031 0.549 28.863 1.00 89.00 93 LYS A N 1
ATOM 728 C CA . LYS A 1 93 ? -22.160 1.025 30.244 1.00 89.00 93 LYS A CA 1
ATOM 729 C C . LYS A 1 93 ? -23.615 1.263 30.649 1.00 89.00 93 LYS A C 1
ATOM 731 O O . LYS A 1 93 ? -23.958 1.004 31.800 1.00 89.00 93 LYS A O 1
ATOM 736 N N . ARG A 1 94 ? -24.457 1.750 29.729 1.00 86.69 94 ARG A N 1
ATOM 737 C CA . ARG A 1 94 ? -25.901 1.907 29.957 1.00 86.69 94 ARG A CA 1
ATOM 738 C C . ARG A 1 94 ? -26.569 0.552 30.173 1.00 86.69 94 ARG A C 1
ATOM 740 O O . ARG A 1 94 ? -27.267 0.406 31.168 1.00 86.69 94 ARG A O 1
ATOM 747 N N . LEU A 1 95 ? -26.288 -0.430 29.318 1.00 83.81 95 LEU A N 1
ATOM 748 C CA . LEU A 1 95 ? -26.822 -1.791 29.444 1.00 83.81 95 LEU A CA 1
ATOM 749 C C . LEU A 1 95 ? -26.384 -2.473 30.746 1.00 83.81 95 LEU A C 1
ATOM 751 O O . LEU A 1 95 ? -27.213 -3.045 31.439 1.00 83.81 95 LEU A O 1
ATOM 755 N N . GLU A 1 96 ? -25.112 -2.345 31.129 1.00 84.75 96 GLU A N 1
ATOM 756 C CA . GLU A 1 96 ? -24.598 -2.853 32.412 1.00 84.75 96 GLU A CA 1
ATOM 757 C C . GLU A 1 96 ? -25.230 -2.177 33.638 1.00 84.75 96 GLU A C 1
ATOM 759 O O . GLU A 1 96 ? -25.199 -2.739 34.730 1.00 84.75 96 GLU A O 1
ATOM 764 N N . SER A 1 97 ? -25.716 -0.939 33.492 1.00 75.50 97 SER A N 1
ATOM 765 C CA . SER A 1 97 ? -26.316 -0.175 34.592 1.00 75.50 97 SER A CA 1
ATOM 766 C C . SER A 1 97 ? -27.816 -0.409 34.773 1.00 75.50 97 SER A C 1
ATOM 768 O O . SER A 1 97 ? -28.357 0.031 35.786 1.00 75.50 97 SER A O 1
ATOM 770 N N . LEU A 1 98 ? -28.479 -1.064 33.815 1.00 82.69 98 LEU A N 1
ATOM 771 C CA . LEU A 1 98 ? -29.897 -1.412 33.900 1.00 82.69 98 LEU A CA 1
ATOM 772 C C . LEU A 1 98 ? -30.091 -2.654 34.773 1.00 82.69 98 LEU A C 1
ATOM 774 O O . LEU A 1 98 ? -29.254 -3.557 34.787 1.00 82.69 98 LEU A O 1
ATOM 778 N N . THR A 1 99 ? -31.202 -2.705 35.506 1.00 79.12 99 THR A N 1
ATOM 779 C CA . THR A 1 99 ? -31.583 -3.915 36.248 1.00 79.12 99 THR A CA 1
ATOM 780 C C . THR A 1 99 ? -32.009 -5.023 35.278 1.00 79.12 99 THR A C 1
ATOM 782 O O . THR A 1 99 ? -32.461 -4.736 34.170 1.00 79.12 99 THR A O 1
ATOM 785 N N . GLU A 1 100 ? -31.888 -6.298 35.674 1.00 74.06 100 GLU A N 1
ATOM 786 C CA . GLU A 1 100 ? -32.256 -7.435 34.805 1.00 74.06 100 GLU A CA 1
ATOM 787 C C . GLU A 1 100 ? -33.696 -7.320 34.277 1.00 74.06 100 GLU A C 1
ATOM 789 O O . GLU A 1 100 ? -33.928 -7.560 33.097 1.00 74.06 100 GLU A O 1
ATOM 794 N N . ALA A 1 101 ? -34.630 -6.840 35.107 1.00 73.25 101 ALA A N 1
ATOM 795 C CA . ALA A 1 101 ? -36.026 -6.626 34.724 1.00 73.25 101 ALA A CA 1
ATOM 796 C C . ALA A 1 101 ? -36.215 -5.511 33.675 1.00 73.25 101 ALA A C 1
ATOM 798 O O . ALA A 1 101 ? -37.053 -5.630 32.785 1.00 73.25 101 ALA A O 1
ATOM 799 N N . GLU A 1 102 ? -35.439 -4.425 33.752 1.00 75.88 102 GLU A N 1
ATOM 800 C CA . GLU A 1 102 ? -35.484 -3.344 32.757 1.00 75.88 102 GLU A CA 1
ATOM 801 C C . GLU A 1 102 ? -34.836 -3.772 31.434 1.00 75.88 102 GLU A C 1
ATOM 803 O O . GLU A 1 102 ? -35.295 -3.377 30.363 1.00 75.88 102 GLU A O 1
ATOM 808 N N . LEU A 1 103 ? -33.788 -4.600 31.494 1.00 78.06 103 LEU A N 1
ATOM 809 C CA . LEU A 1 103 ? -33.137 -5.157 30.311 1.00 78.06 103 LEU A CA 1
ATOM 810 C C . LEU A 1 103 ? -34.050 -6.150 29.575 1.00 78.06 103 LEU A C 1
ATOM 812 O O . LEU A 1 103 ? -34.146 -6.080 28.351 1.00 78.06 103 LEU A O 1
ATOM 816 N N . GLU A 1 104 ? -34.744 -7.032 30.303 1.00 78.25 104 GLU A N 1
ATOM 817 C CA . GLU A 1 104 ? -35.736 -7.962 29.739 1.00 78.25 104 GLU A CA 1
ATOM 818 C C . GLU A 1 104 ? -36.886 -7.209 29.056 1.00 78.25 104 GLU A C 1
ATOM 820 O O . GLU A 1 104 ? -37.213 -7.503 27.908 1.00 78.25 104 GLU A O 1
ATOM 825 N N . ALA A 1 105 ? -37.417 -6.161 29.696 1.00 82.44 105 ALA A N 1
ATOM 826 C CA . ALA A 1 105 ? -38.477 -5.331 29.121 1.00 82.44 105 ALA A CA 1
ATOM 827 C C . ALA A 1 105 ? -38.033 -4.560 27.860 1.00 82.44 105 ALA A C 1
ATOM 829 O O . ALA A 1 105 ? -38.842 -4.312 26.964 1.00 82.44 105 ALA A O 1
ATOM 830 N N . LEU A 1 106 ? -36.760 -4.154 27.770 1.00 81.56 106 LEU A N 1
ATOM 831 C CA . LEU A 1 106 ? -36.207 -3.528 26.562 1.00 81.56 106 LEU A CA 1
ATOM 832 C C . LEU A 1 106 ? -35.983 -4.544 25.434 1.00 81.56 106 LEU A C 1
ATOM 834 O O . LEU A 1 106 ? -36.193 -4.211 24.269 1.00 81.56 106 LEU A O 1
ATOM 838 N N . LEU A 1 107 ? -35.570 -5.773 25.759 1.00 81.50 107 LEU A N 1
ATOM 839 C CA . LEU A 1 107 ? -35.430 -6.850 24.775 1.00 81.50 107 LEU A CA 1
ATOM 840 C C . LEU A 1 107 ? -36.790 -7.255 24.194 1.00 81.50 107 LEU A C 1
ATOM 842 O O . LEU A 1 107 ? -36.902 -7.396 22.977 1.00 81.50 107 LEU A O 1
ATOM 846 N N . GLU A 1 108 ? -37.820 -7.356 25.036 1.00 85.50 108 GLU A N 1
ATOM 847 C CA . GLU A 1 108 ? -39.192 -7.655 24.613 1.00 85.50 108 GLU A CA 1
ATOM 848 C C . GLU A 1 108 ? -39.730 -6.584 23.646 1.00 85.50 108 GLU A C 1
ATOM 850 O O . GLU A 1 108 ? -40.207 -6.920 22.563 1.00 85.50 108 GLU A O 1
ATOM 855 N N . GLN A 1 109 ? -39.529 -5.295 23.955 1.00 82.44 109 GLN A N 1
ATOM 856 C CA . GLN A 1 109 ? -39.910 -4.183 23.068 1.00 82.44 109 GLN A CA 1
ATOM 857 C C . GLN A 1 109 ? -39.206 -4.235 21.701 1.00 82.44 109 GLN A C 1
ATOM 859 O O . GLN A 1 109 ? -39.842 -4.044 20.665 1.00 82.44 109 GLN A O 1
ATOM 864 N N . VAL A 1 110 ? -37.900 -4.524 21.667 1.00 84.75 110 VAL A N 1
ATOM 865 C CA . VAL A 1 110 ? -37.145 -4.625 20.403 1.00 84.75 110 VAL A CA 1
ATOM 866 C C . VAL A 1 110 ? -37.606 -5.826 19.565 1.00 84.75 110 VAL A C 1
ATOM 868 O O . VAL A 1 110 ? -37.643 -5.749 18.333 1.00 84.75 110 VAL A O 1
ATOM 871 N N . GLU A 1 111 ? -37.955 -6.946 20.200 1.00 84.81 111 GLU A N 1
ATOM 872 C CA . GLU A 1 111 ? -38.498 -8.127 19.516 1.00 84.81 111 GLU A CA 1
ATOM 873 C C . GLU A 1 111 ? -39.922 -7.919 18.988 1.00 84.81 111 GLU A C 1
ATOM 875 O O . GLU A 1 111 ? -40.293 -8.494 17.959 1.00 84.81 111 GLU A O 1
ATOM 880 N N . GLU A 1 112 ? -40.735 -7.118 19.671 1.00 84.69 112 GLU A N 1
ATOM 881 C CA . GLU A 1 112 ? -42.037 -6.677 19.170 1.00 84.69 112 GLU A CA 1
ATOM 882 C C . GLU A 1 112 ? -41.886 -5.736 17.968 1.00 84.69 112 GLU A C 1
ATOM 884 O O . GLU A 1 112 ? -42.493 -5.989 16.924 1.00 84.69 112 GLU A O 1
ATOM 889 N N . GLU A 1 113 ? -41.006 -4.730 18.044 1.00 78.88 113 GLU A N 1
ATOM 890 C CA . GLU A 1 113 ? -40.732 -3.828 16.916 1.00 78.88 113 GLU A CA 1
ATOM 891 C C . GLU A 1 113 ? -40.228 -4.590 15.681 1.00 78.88 113 GLU A C 1
ATOM 893 O O . GLU A 1 113 ? -40.735 -4.376 14.578 1.00 78.88 113 GLU A O 1
ATOM 898 N N . LYS A 1 114 ? -39.302 -5.545 15.851 1.00 80.75 114 LYS A N 1
ATOM 899 C CA . LYS A 1 114 ? -38.802 -6.400 14.755 1.00 80.75 114 LYS A CA 1
ATOM 900 C C . LYS A 1 114 ? -39.853 -7.322 14.138 1.00 80.75 114 LYS A C 1
ATOM 902 O O . LYS A 1 114 ? -39.661 -7.747 13.007 1.00 80.75 114 LYS A O 1
ATOM 907 N N . ARG A 1 115 ? -40.909 -7.686 14.871 1.00 79.62 115 ARG A N 1
ATOM 908 C CA . ARG A 1 115 ? -42.046 -8.453 14.326 1.00 79.62 115 ARG A CA 1
ATOM 909 C C . ARG A 1 115 ? -43.043 -7.570 13.577 1.00 79.62 115 ARG A C 1
ATOM 911 O O . ARG A 1 115 ? -43.835 -8.094 12.799 1.00 79.62 115 ARG A O 1
ATOM 918 N N . SER A 1 116 ? -43.028 -6.265 13.847 1.00 71.00 116 SER A N 1
ATOM 919 C CA . SER A 1 116 ? -43.927 -5.272 13.248 1.00 71.00 116 SER A CA 1
ATOM 920 C C . SER A 1 116 ? -43.360 -4.547 12.015 1.00 71.00 116 SER A C 1
ATOM 922 O O . SER A 1 116 ? -44.125 -3.896 11.304 1.00 71.00 116 SER A O 1
ATOM 924 N N . GLN A 1 117 ? -42.052 -4.671 11.758 1.00 54.38 117 GLN A N 1
ATOM 925 C CA . GLN A 1 117 ? -41.362 -4.261 10.522 1.00 54.38 117 GLN A CA 1
ATOM 926 C C . GLN A 1 117 ? -41.186 -5.441 9.564 1.00 54.38 117 GLN A C 1
ATOM 928 O O . GLN A 1 117 ? -41.272 -5.199 8.339 1.00 54.38 117 GLN A O 1
#

Sequence (117 aa):
MKTKRQQKITISFGYTRKDVLLIGIGLTVAGVAMKSGLEYLGVDPLQAGNVVQLVLVFGLTVGWISTYIFRVSNKEMTYAQQLRDYEEKVMQKRLESLTEAELEALLEQVEEEKRSQ

Foldseek 3Di:
DDDDPPPPDDDDQPPDPVSVVVVVVVLVVVLVCQLVVCVVVVDDSVVSNVVSCCCSVVVVVCVVVVVVVVCVVVVVDPVSVVVVVVVVVVVVVVLVPDDPVVNVVVVVVVVVVVVVD